Protein AF-A0A3P7MTT6-F1 (afdb_monomer_lite)

Structure (mmCIF, N/CA/C/O backbone):
data_AF-A0A3P7MTT6-F1
#
_entry.id   AF-A0A3P7MTT6-F1
#
loop_
_atom_site.group_PDB
_atom_site.id
_atom_site.type_symbol
_atom_site.label_atom_id
_atom_site.label_alt_id
_atom_site.label_comp_id
_atom_site.label_asym_id
_atom_site.label_entity_id
_atom_site.label_seq_id
_atom_site.pdbx_PDB_ins_code
_atom_site.Cartn_x
_atom_site.Cartn_y
_atom_site.Cartn_z
_atom_site.occupancy
_atom_site.B_iso_or_equiv
_atom_site.auth_seq_id
_atom_site.auth_comp_id
_atom_site.auth_asym_id
_atom_site.auth_atom_id
_atom_site.pdbx_PDB_model_num
ATOM 1 N N . MET A 1 1 ? 34.519 17.286 2.074 1.00 64.25 1 MET A N 1
ATOM 2 C CA . MET A 1 1 ? 33.491 16.262 2.363 1.00 64.25 1 MET A CA 1
ATOM 3 C C . MET A 1 1 ? 32.154 16.966 2.487 1.00 64.25 1 MET A C 1
ATOM 5 O O . MET A 1 1 ? 31.980 17.709 3.444 1.00 64.25 1 MET A O 1
ATOM 9 N N . GLN A 1 2 ? 31.245 16.812 1.521 1.00 75.31 2 GLN A N 1
ATOM 10 C CA . GLN A 1 2 ? 29.867 17.263 1.727 1.00 75.31 2 GLN A CA 1
ATOM 11 C C . GLN A 1 2 ? 29.198 16.402 2.813 1.00 75.31 2 GLN A C 1
ATOM 13 O O . GLN A 1 2 ? 29.270 15.174 2.769 1.00 75.31 2 GLN A O 1
ATOM 18 N N . ASP A 1 3 ? 28.558 17.053 3.788 1.00 74.81 3 ASP A N 1
ATOM 19 C CA . ASP A 1 3 ? 27.804 16.405 4.864 1.00 74.81 3 ASP A CA 1
ATOM 20 C C . ASP A 1 3 ? 26.315 16.332 4.472 1.00 74.81 3 ASP A C 1
ATOM 22 O O . ASP A 1 3 ? 25.636 17.351 4.338 1.00 74.81 3 ASP A O 1
ATOM 26 N N . TYR A 1 4 ? 25.809 15.115 4.254 1.00 82.00 4 TYR A N 1
ATOM 27 C CA . TYR A 1 4 ? 24.438 14.843 3.794 1.00 82.00 4 TYR A CA 1
ATOM 28 C C . TYR A 1 4 ? 23.516 14.326 4.913 1.00 82.00 4 TYR A C 1
ATOM 30 O O . TYR A 1 4 ? 22.431 13.798 4.644 1.00 82.00 4 TYR A O 1
ATOM 38 N N . LYS A 1 5 ? 23.918 14.458 6.187 1.00 81.19 5 LYS A N 1
ATOM 39 C CA . LYS A 1 5 ? 23.156 13.934 7.340 1.00 81.19 5 LYS A CA 1
ATOM 40 C C . LYS A 1 5 ? 21.761 14.549 7.494 1.00 81.19 5 LYS A C 1
ATOM 42 O O . LYS A 1 5 ? 20.877 13.908 8.050 1.00 81.19 5 LYS A O 1
ATOM 47 N N . LYS A 1 6 ? 21.545 15.772 6.997 1.00 83.19 6 LYS A N 1
ATOM 48 C CA . LYS A 1 6 ? 20.258 16.492 7.085 1.00 83.19 6 LYS A CA 1
ATOM 49 C C . LYS A 1 6 ? 19.417 16.426 5.804 1.00 83.19 6 LYS A C 1
ATOM 51 O O . LYS A 1 6 ? 18.371 17.063 5.731 1.00 83.19 6 LYS A O 1
ATOM 56 N N . THR A 1 7 ? 19.850 15.681 4.789 1.00 87.94 7 THR A N 1
ATOM 57 C CA . THR A 1 7 ? 19.125 15.604 3.516 1.00 87.94 7 THR A CA 1
ATOM 58 C C . THR A 1 7 ? 17.871 14.744 3.656 1.00 87.94 7 THR A C 1
ATOM 60 O O . THR A 1 7 ? 17.941 13.586 4.081 1.00 87.94 7 THR A O 1
ATOM 63 N N . GLN A 1 8 ? 16.726 15.299 3.252 1.00 86.25 8 GLN A N 1
ATOM 64 C CA . GLN A 1 8 ? 15.450 14.590 3.230 1.00 86.25 8 GLN A CA 1
ATOM 65 C C . GLN A 1 8 ? 15.528 13.359 2.321 1.00 86.25 8 GLN A C 1
ATOM 67 O O . GLN A 1 8 ? 16.046 13.415 1.209 1.00 86.25 8 GLN A O 1
ATOM 72 N N . LYS A 1 9 ? 15.000 12.233 2.807 1.00 87.12 9 LYS A N 1
ATOM 73 C CA . LYS A 1 9 ? 14.896 10.994 2.032 1.00 87.12 9 LYS A CA 1
ATOM 74 C C . LYS A 1 9 ? 13.512 10.920 1.401 1.00 87.12 9 LYS A C 1
ATOM 76 O O . LYS A 1 9 ? 12.512 11.035 2.113 1.00 87.12 9 LYS A O 1
ATOM 81 N N . ILE A 1 10 ? 13.470 10.723 0.090 1.00 88.81 10 ILE A N 1
ATOM 82 C CA . ILE A 1 10 ? 12.244 10.611 -0.705 1.00 88.81 10 ILE A CA 1
ATOM 83 C C . ILE A 1 10 ? 12.250 9.299 -1.492 1.00 88.81 10 ILE A C 1
ATOM 85 O O . ILE A 1 10 ? 13.304 8.694 -1.673 1.00 88.81 10 ILE A O 1
ATOM 89 N N . THR A 1 11 ? 11.070 8.868 -1.926 1.00 88.12 11 THR A N 1
ATOM 90 C CA . THR A 1 11 ? 10.883 7.768 -2.879 1.00 88.12 11 THR A CA 1
ATOM 91 C C . THR A 1 11 ? 10.210 8.348 -4.122 1.00 88.12 11 THR A C 1
ATOM 93 O O . THR A 1 11 ? 9.400 9.268 -3.992 1.00 88.12 11 THR A O 1
ATOM 96 N N . TRP A 1 12 ? 10.602 7.889 -5.306 1.00 87.81 12 TRP A N 1
ATOM 97 C CA . TRP A 1 12 ? 10.157 8.425 -6.592 1.00 87.81 12 TRP A CA 1
ATOM 98 C C . TRP A 1 12 ? 10.144 7.311 -7.643 1.00 87.81 12 TRP A C 1
ATOM 100 O O . TRP A 1 12 ? 10.836 6.307 -7.486 1.00 87.81 12 TRP A O 1
ATOM 110 N N . LEU A 1 13 ? 9.348 7.500 -8.695 1.00 86.88 13 LEU A N 1
ATOM 111 C CA . LEU A 1 13 ? 9.340 6.658 -9.891 1.00 86.88 13 LEU A CA 1
ATOM 112 C C . LEU A 1 13 ? 9.850 7.484 -11.068 1.00 86.88 13 LEU A C 1
ATOM 114 O O . LEU A 1 13 ? 9.597 8.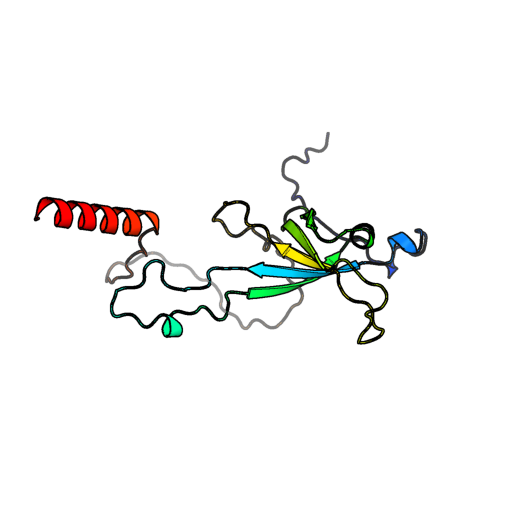688 -11.131 1.00 86.88 13 LEU A O 1
ATOM 118 N N . ALA A 1 14 ? 10.596 6.847 -11.966 1.00 85.44 14 ALA A N 1
ATOM 119 C CA . ALA A 1 14 ? 11.061 7.493 -13.184 1.00 85.44 14 ALA A CA 1
ATOM 120 C C . ALA A 1 14 ? 9.880 7.762 -14.125 1.00 85.44 14 ALA A C 1
ATOM 122 O O . ALA A 1 14 ? 8.975 6.934 -14.238 1.00 85.44 14 ALA A O 1
ATOM 123 N N . ASP A 1 15 ? 9.901 8.909 -14.803 1.00 84.38 15 ASP A N 1
ATOM 124 C CA . ASP A 1 15 ? 8.922 9.212 -15.843 1.00 84.38 15 ASP A CA 1
ATOM 125 C C . ASP A 1 15 ? 9.227 8.362 -17.090 1.00 84.38 15 ASP A C 1
ATOM 127 O O . ASP A 1 15 ? 10.330 8.481 -17.645 1.00 84.38 15 ASP A O 1
ATOM 131 N N . PRO A 1 16 ? 8.278 7.530 -17.559 1.00 80.19 16 PRO A N 1
ATOM 132 C CA . PRO A 1 16 ? 8.447 6.719 -18.763 1.00 80.19 16 PRO A CA 1
ATOM 133 C C . PRO A 1 16 ? 8.844 7.532 -20.001 1.00 80.19 16 PRO A C 1
ATOM 135 O O . PRO A 1 16 ? 9.581 7.037 -20.851 1.00 80.19 16 PRO A O 1
ATOM 138 N N . SER A 1 17 ? 8.401 8.789 -20.088 1.00 81.62 17 SER A N 1
ATOM 139 C CA . SER A 1 17 ? 8.620 9.682 -21.234 1.00 81.62 17 SER A CA 1
ATOM 140 C C . SER A 1 17 ? 10.082 10.103 -21.386 1.00 81.62 17 SER A C 1
ATOM 142 O O . SER A 1 17 ? 10.548 10.364 -22.491 1.00 81.62 17 SER A O 1
ATOM 144 N N . HIS A 1 18 ? 10.817 10.156 -20.274 1.00 77.19 18 HIS A N 1
ATOM 145 C CA . HIS A 1 18 ? 12.218 10.581 -20.221 1.00 77.19 18 HIS A CA 1
ATOM 146 C C . HIS A 1 18 ? 13.201 9.402 -20.200 1.00 77.19 18 HIS A C 1
ATOM 148 O O . HIS A 1 18 ? 14.404 9.597 -20.052 1.00 77.19 18 HIS A O 1
ATOM 154 N N . CYS A 1 19 ? 12.689 8.177 -20.326 1.00 70.25 19 CYS A N 1
ATOM 155 C CA . CYS A 1 19 ? 13.430 6.932 -20.154 1.00 70.25 19 CYS A CA 1
ATOM 156 C C . CYS A 1 19 ? 13.349 6.030 -21.397 1.00 70.25 19 CYS A C 1
ATOM 158 O O . CYS A 1 19 ? 13.434 4.811 -21.274 1.00 70.25 19 CYS A O 1
ATOM 160 N N . SER A 1 20 ? 13.200 6.611 -22.595 1.00 67.38 20 SER A N 1
ATOM 161 C CA . SER A 1 20 ? 13.081 5.875 -23.868 1.00 67.38 20 SER A CA 1
ATOM 162 C C . SER A 1 20 ? 14.261 4.952 -24.173 1.00 67.38 20 SER A C 1
ATOM 164 O O . SER A 1 20 ? 14.106 3.985 -24.913 1.00 67.38 20 SER A O 1
ATOM 166 N N . ASP A 1 21 ? 15.424 5.243 -23.593 1.00 75.06 21 ASP A N 1
ATOM 167 C CA . ASP A 1 21 ? 16.660 4.487 -23.806 1.00 75.06 21 ASP A CA 1
ATOM 168 C C . ASP A 1 21 ? 16.747 3.238 -22.905 1.00 75.06 21 ASP A C 1
ATOM 170 O O . ASP A 1 21 ? 17.633 2.398 -23.073 1.00 75.06 21 ASP A O 1
ATOM 174 N N . LEU A 1 22 ? 15.833 3.098 -21.935 1.00 69.81 22 LEU A N 1
ATOM 175 C CA . LEU A 1 22 ? 15.725 1.927 -21.069 1.00 69.81 22 LEU A CA 1
ATOM 176 C C . LEU A 1 22 ? 14.845 0.845 -21.705 1.00 69.81 22 LEU A C 1
ATOM 178 O O . LEU A 1 22 ? 13.977 1.096 -22.538 1.00 69.81 22 LEU A O 1
ATOM 182 N N . ARG A 1 23 ? 15.064 -0.403 -21.277 1.00 68.44 23 ARG A N 1
ATOM 183 C CA . ARG A 1 23 ? 14.282 -1.567 -21.717 1.00 68.44 23 ARG A CA 1
ATOM 184 C C . ARG A 1 23 ? 12.786 -1.296 -21.507 1.00 68.44 23 ARG A C 1
ATOM 186 O O . ARG A 1 23 ? 12.399 -0.865 -20.426 1.00 68.44 23 ARG A O 1
ATOM 193 N N . ALA A 1 24 ? 11.952 -1.621 -22.495 1.00 69.88 24 ALA A N 1
ATOM 194 C CA . ALA A 1 24 ? 10.505 -1.364 -22.459 1.00 69.88 24 ALA A CA 1
ATOM 195 C C . ALA A 1 24 ? 9.793 -1.946 -21.216 1.00 69.88 24 ALA A C 1
ATOM 197 O O . ALA A 1 24 ? 8.830 -1.380 -20.712 1.00 69.88 24 ALA A O 1
ATOM 198 N N . GLU A 1 25 ? 10.298 -3.055 -20.674 1.00 63.97 25 GLU A N 1
ATOM 199 C CA . GLU A 1 25 ? 9.791 -3.652 -19.431 1.00 63.97 25 GLU A CA 1
ATOM 200 C C . GLU A 1 25 ? 10.010 -2.756 -18.197 1.00 63.97 25 GLU A C 1
ATOM 202 O O . GLU A 1 25 ? 9.254 -2.853 -17.241 1.00 63.97 25 GLU A O 1
ATOM 207 N N . LEU A 1 26 ? 11.021 -1.879 -18.206 1.00 66.38 26 LEU A N 1
ATOM 208 C CA . LEU A 1 26 ? 11.334 -0.953 -17.110 1.00 66.38 26 LEU A CA 1
ATOM 209 C C . LEU A 1 26 ? 10.596 0.388 -17.232 1.00 66.38 26 LEU A C 1
ATOM 211 O O . LEU A 1 26 ? 10.475 1.109 -16.246 1.00 66.38 26 LEU A O 1
ATOM 215 N N . THR A 1 27 ? 10.093 0.726 -18.420 1.00 71.38 27 THR A N 1
ATOM 216 C CA . THR A 1 27 ? 9.312 1.951 -18.648 1.00 71.38 27 THR A CA 1
ATOM 217 C C . THR A 1 27 ? 7.819 1.745 -18.392 1.00 71.38 27 THR A C 1
ATOM 219 O O . THR A 1 27 ? 7.075 2.716 -18.251 1.00 71.38 27 THR A O 1
ATOM 222 N N . GLN A 1 28 ? 7.361 0.494 -18.273 1.00 81.62 28 GLN A N 1
ATOM 223 C CA . GLN A 1 28 ? 5.951 0.178 -18.080 1.00 81.62 28 GLN A CA 1
ATOM 224 C C . GLN A 1 28 ? 5.563 0.125 -16.596 1.00 81.62 28 GLN A C 1
ATOM 226 O O . GLN A 1 28 ? 5.554 -0.935 -15.964 1.00 81.62 28 GLN A O 1
ATOM 231 N N . LEU A 1 29 ? 5.198 1.288 -16.047 1.00 87.25 29 LEU A N 1
ATOM 232 C CA . LEU A 1 29 ? 4.703 1.400 -14.673 1.00 87.25 29 LEU A CA 1
ATOM 233 C C . LEU A 1 29 ? 3.516 0.458 -14.428 1.00 87.25 29 LEU A C 1
ATOM 235 O O . LEU A 1 29 ? 2.703 0.182 -15.316 1.00 87.25 29 LEU A O 1
ATOM 239 N N . THR A 1 30 ? 3.434 -0.068 -13.211 1.00 88.31 30 THR A N 1
ATOM 240 C CA . THR A 1 30 ? 2.374 -1.002 -12.823 1.00 88.31 30 THR A CA 1
ATOM 241 C C . THR A 1 30 ? 1.243 -0.225 -12.168 1.00 88.31 30 THR A C 1
ATOM 243 O O . THR A 1 30 ? 1.502 0.450 -11.169 1.00 88.31 30 THR A O 1
ATOM 246 N N . PRO A 1 31 ? 0.001 -0.304 -12.670 1.00 91.19 31 PRO A N 1
ATOM 247 C CA . PRO A 1 31 ? -1.132 0.262 -11.961 1.00 91.19 31 PRO A CA 1
ATOM 248 C C . PRO A 1 31 ? -1.391 -0.558 -10.693 1.00 91.19 31 PRO A C 1
ATOM 250 O 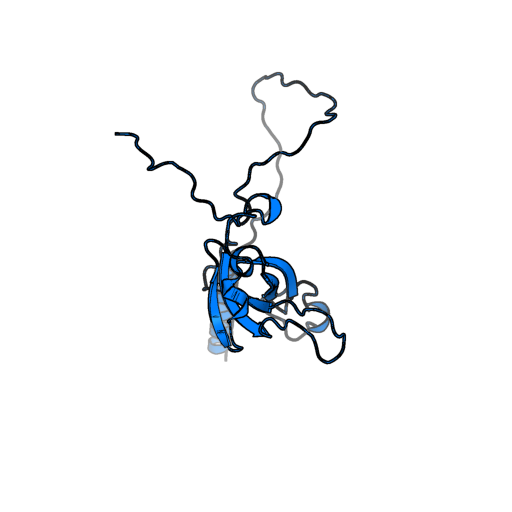O . PRO A 1 31 ? -1.468 -1.789 -10.727 1.00 91.19 31 PRO A O 1
ATOM 253 N N . LEU A 1 32 ? -1.493 0.133 -9.565 1.00 92.75 32 LEU A N 1
ATOM 254 C CA . LEU A 1 32 ? -1.740 -0.447 -8.254 1.00 92.75 32 LEU A CA 1
ATOM 255 C C . LEU A 1 32 ? -2.973 0.194 -7.632 1.00 92.75 32 LEU A C 1
ATOM 257 O O . LEU A 1 32 ? -3.201 1.396 -7.760 1.00 92.75 32 LEU A O 1
ATOM 261 N N . THR A 1 33 ? -3.680 -0.595 -6.845 1.00 94.31 33 THR A N 1
ATOM 262 C CA . THR A 1 33 ? -4.731 -0.130 -5.955 1.00 94.31 33 THR A CA 1
ATOM 263 C C . THR A 1 33 ? -4.333 -0.501 -4.536 1.00 94.31 33 THR A C 1
ATOM 265 O O . THR A 1 33 ? -4.266 -1.677 -4.191 1.00 94.31 33 THR A O 1
ATOM 268 N N . CYS A 1 34 ? -4.040 0.494 -3.705 1.00 93.88 34 CYS A N 1
ATOM 269 C CA . CYS A 1 34 ? -3.775 0.287 -2.288 1.00 93.88 34 CYS A CA 1
ATOM 270 C C . CYS A 1 34 ? -5.067 0.452 -1.493 1.00 93.88 34 CYS A C 1
ATOM 272 O O . CYS A 1 34 ? -5.659 1.529 -1.481 1.00 93.88 34 CYS A O 1
ATOM 274 N N . VAL A 1 35 ? -5.457 -0.592 -0.773 1.00 94.62 35 VAL A N 1
ATOM 275 C CA . VAL A 1 35 ? -6.617 -0.589 0.112 1.00 94.62 35 VAL A CA 1
ATOM 276 C C . VAL A 1 35 ? -6.147 -0.528 1.558 1.00 94.62 35 VAL A C 1
ATOM 278 O O . VAL A 1 35 ? -5.349 -1.348 2.013 1.00 94.62 35 VAL A O 1
ATOM 281 N N . THR A 1 36 ? -6.647 0.458 2.292 1.00 93.12 36 THR A N 1
ATOM 282 C CA . THR A 1 36 ? -6.405 0.624 3.723 1.00 93.12 36 THR A CA 1
ATOM 283 C C . THR A 1 36 ? -7.696 0.380 4.485 1.00 93.12 36 THR A C 1
ATOM 285 O O . THR A 1 36 ? -8.668 1.115 4.315 1.00 93.12 36 THR A O 1
ATOM 288 N N . TYR A 1 37 ? -7.678 -0.626 5.355 1.00 91.75 37 TYR A N 1
ATOM 289 C CA . TYR A 1 37 ? -8.778 -0.919 6.265 1.00 91.75 37 TYR A CA 1
ATOM 290 C C . TYR A 1 37 ? -8.554 -0.223 7.610 1.00 91.75 37 TYR A C 1
ATOM 292 O O . TYR A 1 37 ? -7.487 -0.330 8.217 1.00 91.75 37 TYR A O 1
ATOM 300 N N . GLY A 1 38 ? -9.560 0.525 8.049 1.00 88.19 38 GLY A N 1
ATOM 301 C CA . GLY A 1 38 ? -9.644 1.149 9.362 1.00 88.19 38 GLY A CA 1
ATOM 302 C C . GLY A 1 38 ? -10.588 0.393 10.295 1.00 88.19 38 GLY A C 1
ATOM 303 O O . GLY A 1 38 ? -10.961 -0.754 10.058 1.00 88.19 38 GLY A O 1
ATOM 304 N N . ASN A 1 39 ? -11.004 1.058 11.370 1.00 89.25 39 ASN A N 1
ATOM 305 C CA . ASN A 1 39 ? -11.953 0.483 12.319 1.00 89.25 39 ASN A CA 1
ATOM 306 C C . ASN A 1 39 ? -13.355 0.424 11.705 1.00 89.25 39 ASN A C 1
ATOM 308 O O . ASN A 1 39 ? -13.842 1.431 11.189 1.00 89.25 39 ASN A O 1
ATOM 312 N N . LEU A 1 40 ? -14.011 -0.734 11.818 1.00 88.25 40 LEU A N 1
ATOM 313 C CA . LEU A 1 40 ? -15.384 -0.947 11.344 1.00 88.25 40 LEU A CA 1
ATOM 314 C C . LEU A 1 40 ? -16.420 -0.217 12.207 1.00 88.25 40 LEU A C 1
ATOM 316 O O . LEU A 1 40 ? -17.494 0.117 11.716 1.00 88.25 40 LEU A O 1
ATOM 320 N N . ILE A 1 41 ? -16.107 0.020 13.483 1.00 88.31 41 ILE A N 1
ATOM 321 C CA . ILE A 1 41 ? -16.995 0.666 14.452 1.00 88.31 41 ILE A CA 1
ATOM 322 C C . ILE A 1 41 ? -16.307 1.930 14.965 1.00 88.31 41 ILE A C 1
ATOM 324 O O . ILE A 1 41 ? -15.149 1.891 15.384 1.00 88.31 41 ILE A O 1
ATOM 328 N N . SER A 1 42 ? -17.025 3.051 14.946 1.00 84.69 42 SER A N 1
ATOM 329 C CA . SER A 1 42 ? -16.504 4.356 15.381 1.00 84.69 42 SER A CA 1
ATOM 330 C C . SER A 1 42 ? -16.324 4.454 16.902 1.00 84.69 42 SER A C 1
ATOM 332 O O . SER A 1 42 ? -15.549 5.275 17.389 1.00 84.69 42 SER A O 1
ATOM 334 N N . LYS A 1 43 ? -17.040 3.618 17.662 1.00 82.75 43 LYS A N 1
ATOM 335 C CA . LYS A 1 43 ? -17.030 3.567 19.128 1.00 82.75 43 LYS A CA 1
ATOM 336 C C . LYS A 1 43 ? -16.213 2.369 19.620 1.00 82.75 43 LYS A C 1
ATOM 338 O O . LYS A 1 43 ? -16.466 1.240 19.216 1.00 82.75 43 LYS A O 1
ATOM 343 N N . THR A 1 44 ? -15.275 2.609 20.536 1.00 81.06 44 THR A N 1
ATOM 344 C CA . THR A 1 44 ? -14.388 1.567 21.089 1.00 81.06 44 THR A CA 1
ATOM 345 C C . THR A 1 44 ? -15.143 0.506 21.895 1.00 81.06 44 THR A C 1
ATOM 347 O O . THR A 1 44 ? -14.734 -0.649 21.926 1.00 81.06 44 THR A O 1
ATOM 350 N N . ILE A 1 45 ? -16.234 0.896 22.564 1.00 81.62 45 ILE A N 1
ATOM 351 C CA . ILE A 1 45 ? -17.064 0.016 23.394 1.00 81.62 45 ILE A CA 1
ATOM 352 C C . ILE A 1 45 ? -18.528 0.369 23.134 1.00 81.62 45 ILE A C 1
ATOM 354 O O . ILE A 1 45 ? -18.938 1.511 23.346 1.00 81.62 45 ILE A O 1
ATOM 358 N N . LEU A 1 46 ? -19.311 -0.605 22.676 1.00 82.00 46 LEU A N 1
ATOM 359 C CA . LEU A 1 46 ? -20.763 -0.481 22.554 1.00 82.00 46 LEU A CA 1
ATOM 360 C C . LEU A 1 46 ? -21.415 -0.834 23.898 1.00 82.00 46 LEU A C 1
ATOM 362 O O . LEU A 1 46 ? -21.038 -1.820 24.533 1.00 82.00 46 LEU A O 1
ATOM 366 N N . GLY A 1 47 ? -22.370 -0.024 24.348 1.00 82.38 47 GLY A N 1
ATOM 367 C CA . GLY A 1 47 ? -23.222 -0.350 25.487 1.00 82.38 47 GLY A CA 1
ATOM 368 C C . GLY A 1 47 ? -24.283 -1.386 25.108 1.00 82.38 47 GLY A C 1
ATOM 369 O O . GLY A 1 47 ? -24.574 -1.585 23.933 1.00 82.38 47 GLY A O 1
ATOM 370 N N . LYS A 1 48 ? -24.900 -2.038 26.104 1.00 79.81 48 LYS A N 1
ATOM 371 C CA . LYS A 1 48 ? -25.953 -3.053 25.878 1.00 79.81 48 LYS A CA 1
ATOM 372 C C . LYS A 1 48 ? -27.207 -2.512 25.172 1.00 79.81 48 LYS A C 1
ATOM 374 O O . LYS A 1 48 ? -27.939 -3.295 24.584 1.00 79.81 48 LYS A O 1
ATOM 379 N N . GLU A 1 49 ? -27.425 -1.202 25.233 1.00 80.38 49 GLU A N 1
ATOM 380 C CA . GLU A 1 49 ? -28.581 -0.507 24.652 1.00 80.38 49 GLU A CA 1
ATOM 381 C C . GLU A 1 49 ? -28.234 0.197 23.317 1.00 80.38 49 GLU A C 1
ATOM 383 O O . GLU A 1 49 ? -29.096 0.825 22.711 1.00 80.38 49 GLU A O 1
ATOM 388 N N . ASP A 1 50 ? -26.974 0.138 22.858 1.00 83.12 50 ASP A N 1
ATOM 389 C CA . ASP A 1 50 ? -26.529 0.800 21.622 1.00 83.12 50 ASP A CA 1
ATOM 390 C C . ASP A 1 50 ? -26.833 -0.068 20.382 1.00 83.12 50 ASP A C 1
ATOM 392 O O . ASP A 1 50 ? -26.418 -1.227 20.305 1.00 83.12 50 ASP A O 1
ATOM 396 N N . ASP A 1 51 ? -27.478 0.503 19.357 1.00 83.56 51 ASP A N 1
ATOM 397 C CA . ASP A 1 51 ? -27.649 -0.165 18.059 1.00 83.56 51 ASP A CA 1
ATOM 398 C C . ASP A 1 51 ? -26.357 -0.065 17.234 1.00 83.56 51 ASP A C 1
ATOM 400 O O . ASP A 1 51 ? -25.986 1.001 16.733 1.00 83.56 51 ASP A O 1
ATOM 404 N N . PHE A 1 52 ? -25.669 -1.196 17.064 1.00 80.88 52 PHE A N 1
ATOM 405 C CA . PHE A 1 52 ? -24.401 -1.293 16.338 1.00 80.88 52 PHE A CA 1
ATOM 406 C C . PHE A 1 52 ? -24.462 -0.697 14.926 1.00 80.88 52 PHE A C 1
ATOM 40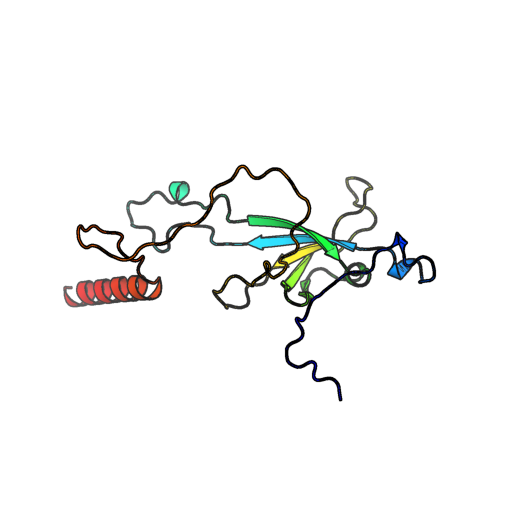8 O O . PHE A 1 52 ? -23.454 -0.181 14.446 1.00 80.88 52 PHE A O 1
ATOM 415 N N . LYS A 1 53 ? -25.632 -0.725 14.270 1.00 84.81 53 LYS A N 1
ATOM 416 C CA . LYS A 1 53 ? -25.817 -0.191 12.912 1.00 84.81 53 LYS A CA 1
ATOM 417 C C . LYS A 1 53 ? -25.534 1.306 12.831 1.00 84.81 53 LYS A C 1
ATOM 419 O O . LYS A 1 53 ? -25.047 1.772 11.807 1.00 84.81 53 LYS A O 1
ATOM 424 N N . GLN A 1 54 ? -25.807 2.045 13.906 1.00 82.94 54 GLN A N 1
ATOM 425 C CA . GLN A 1 54 ? -25.581 3.491 13.970 1.00 82.94 54 GLN A CA 1
ATOM 426 C C . GLN A 1 54 ? -24.103 3.850 14.157 1.00 82.94 54 GLN A C 1
ATOM 428 O O . GLN A 1 54 ? -23.698 4.972 13.868 1.00 82.94 54 GLN A O 1
ATOM 433 N N . PHE A 1 55 ? -23.292 2.899 14.625 1.00 84.12 55 PHE A N 1
ATOM 434 C CA . PHE A 1 55 ? -21.870 3.100 14.896 1.00 84.12 55 PHE A CA 1
ATOM 435 C C . PHE A 1 55 ? -20.958 2.484 13.834 1.00 84.12 55 PHE A C 1
ATOM 437 O O . PHE A 1 55 ? -19.737 2.505 14.008 1.00 84.12 55 PHE A O 1
ATOM 444 N N . VAL A 1 56 ? -21.523 1.951 12.746 1.00 88.94 56 VAL A N 1
ATOM 445 C CA . VAL A 1 56 ? -20.750 1.467 11.599 1.00 88.94 56 VAL A CA 1
ATOM 446 C C . VAL A 1 56 ? -20.026 2.643 10.954 1.00 88.94 56 VAL A C 1
ATOM 448 O O . VAL A 1 56 ? -20.629 3.668 10.647 1.00 88.94 56 VAL A O 1
ATOM 451 N N . ASN A 1 57 ? -18.723 2.488 10.746 1.00 87.25 57 ASN A N 1
ATOM 452 C CA . ASN A 1 57 ? -17.891 3.479 10.088 1.00 87.25 57 ASN A CA 1
ATOM 453 C C . ASN A 1 57 ? -17.947 3.293 8.556 1.00 87.25 57 ASN A C 1
ATOM 455 O O . ASN A 1 57 ? -17.383 2.312 8.050 1.00 87.25 57 ASN A O 1
ATOM 459 N N . PRO A 1 58 ? -18.572 4.218 7.803 1.00 86.19 58 PRO A N 1
ATOM 460 C CA . PRO A 1 58 ? -18.599 4.147 6.343 1.00 86.19 58 PRO A CA 1
ATOM 461 C C . PRO A 1 58 ? -17.211 4.360 5.718 1.00 86.19 58 PRO A C 1
ATOM 463 O O . PRO A 1 58 ? -16.940 3.818 4.653 1.00 86.19 58 PRO A O 1
ATOM 466 N N . ASP A 1 59 ? -16.299 5.057 6.406 1.00 85.69 59 ASP A N 1
ATOM 467 C CA . ASP A 1 59 ? -14.923 5.325 5.959 1.00 85.69 59 ASP A CA 1
ATOM 468 C C . ASP A 1 59 ? -13.925 4.247 6.423 1.00 85.69 59 ASP A C 1
ATOM 470 O O . ASP A 1 59 ? -12.714 4.485 6.520 1.00 85.69 59 ASP A O 1
ATOM 474 N N . SER A 1 60 ? -14.426 3.058 6.771 1.00 88.25 60 SER A N 1
ATOM 475 C CA . SER A 1 60 ? -13.606 1.924 7.214 1.00 88.25 60 SER A CA 1
ATOM 476 C C . SER A 1 60 ? -12.745 1.334 6.096 1.00 88.25 60 SER A C 1
ATOM 478 O O . SER A 1 60 ? -11.785 0.627 6.393 1.00 88.25 60 SER A O 1
ATOM 480 N N . VAL A 1 61 ? -13.029 1.655 4.833 1.00 91.94 61 VAL A N 1
ATOM 481 C CA . VAL A 1 61 ? -12.233 1.247 3.673 1.00 91.94 61 VAL A CA 1
ATOM 482 C C . VAL A 1 61 ? -11.812 2.489 2.903 1.00 91.94 61 VAL A C 1
ATOM 484 O O . VAL A 1 61 ? -12.646 3.307 2.525 1.00 91.94 61 VAL A O 1
ATOM 487 N N . LYS A 1 62 ? -10.509 2.631 2.661 1.00 91.19 62 LYS A N 1
ATOM 488 C CA . LYS A 1 62 ? -9.956 3.685 1.809 1.00 91.19 62 LYS A CA 1
ATOM 489 C C . LYS A 1 62 ? -9.175 3.057 0.676 1.00 91.19 62 LYS A C 1
ATOM 491 O O . LYS A 1 62 ? -8.202 2.348 0.922 1.00 91.19 62 LYS A O 1
ATOM 496 N N . GLU A 1 63 ? -9.611 3.331 -0.543 1.00 93.19 63 GLU A N 1
ATOM 497 C CA . GLU A 1 63 ? -8.952 2.892 -1.764 1.00 93.19 63 GLU A CA 1
ATOM 498 C C . GLU A 1 63 ? -8.176 4.059 -2.374 1.00 93.19 63 GLU A C 1
ATOM 500 O O . GLU A 1 63 ? -8.707 5.153 -2.556 1.00 93.19 63 GLU A O 1
ATOM 505 N N . GLU A 1 64 ? -6.903 3.833 -2.673 1.00 92.31 64 GLU A N 1
ATOM 506 C CA . GLU A 1 64 ? -6.024 4.821 -3.280 1.00 92.31 64 GLU A CA 1
ATOM 507 C C . GLU A 1 64 ? -5.317 4.196 -4.485 1.00 92.31 64 GLU A C 1
ATOM 509 O O . GLU A 1 64 ? -4.606 3.194 -4.362 1.00 92.31 64 GLU A O 1
ATOM 514 N N . SER A 1 65 ? -5.493 4.797 -5.660 1.00 92.12 65 SER A N 1
ATOM 515 C CA . SER A 1 65 ? -4.821 4.359 -6.883 1.00 92.12 65 SER A CA 1
ATOM 516 C C . SER A 1 65 ? -3.396 4.909 -6.946 1.00 92.12 65 SER A C 1
ATOM 518 O O . SER A 1 65 ? -3.159 6.098 -6.727 1.00 92.12 65 SER A O 1
ATOM 520 N N . TYR A 1 66 ? -2.442 4.048 -7.282 1.00 90.75 66 TYR A N 1
ATOM 521 C CA . TYR A 1 66 ? -1.025 4.370 -7.391 1.00 90.75 66 TYR A CA 1
ATOM 522 C C . TYR A 1 66 ? -0.428 3.825 -8.684 1.00 90.75 66 TYR A C 1
ATOM 524 O O . TYR A 1 66 ? -0.919 2.867 -9.275 1.00 90.75 66 TYR A O 1
ATOM 532 N N . LEU A 1 67 ? 0.690 4.418 -9.089 1.00 90.44 67 LEU A N 1
ATOM 533 C CA . LEU A 1 67 ? 1.618 3.796 -10.021 1.00 90.44 67 LEU A CA 1
ATOM 534 C C . LEU A 1 67 ? 2.784 3.230 -9.224 1.00 90.44 67 LEU A C 1
ATOM 536 O O . LEU A 1 67 ? 3.212 3.813 -8.225 1.00 90.44 67 LEU A O 1
ATOM 540 N N . GLY A 1 68 ? 3.259 2.076 -9.658 1.00 89.56 68 GLY A N 1
ATOM 541 C CA . GLY A 1 68 ? 4.327 1.339 -9.019 1.00 89.56 68 GLY A CA 1
ATOM 542 C C . GLY A 1 68 ? 5.419 0.931 -9.985 1.00 89.56 68 GLY A C 1
ATOM 543 O O . GLY A 1 68 ? 5.294 1.059 -11.204 1.00 89.56 68 GLY A O 1
ATOM 544 N N . ASP A 1 69 ? 6.482 0.390 -9.403 1.00 88.69 69 ASP A N 1
ATOM 545 C CA . ASP A 1 69 ? 7.584 -0.203 -10.144 1.00 88.69 69 ASP A CA 1
ATOM 546 C C . ASP A 1 69 ? 7.071 -1.345 -11.054 1.00 88.69 69 ASP A C 1
ATOM 548 O O . ASP A 1 69 ? 6.184 -2.111 -10.645 1.00 88.69 69 ASP A O 1
ATOM 552 N N . PRO A 1 70 ? 7.604 -1.490 -12.278 1.00 87.12 70 PRO A N 1
ATOM 553 C CA . PRO A 1 70 ? 7.340 -2.638 -13.141 1.00 87.12 70 PRO A CA 1
ATOM 554 C C . PRO A 1 70 ? 7.519 -4.009 -12.467 1.00 87.12 70 PRO A C 1
ATOM 556 O O . PRO A 1 70 ? 6.798 -4.951 -12.792 1.00 87.12 70 PRO A O 1
ATOM 559 N N . GLN A 1 71 ? 8.422 -4.135 -11.487 1.00 86.31 71 GLN A N 1
ATOM 560 C CA . GLN A 1 71 ? 8.652 -5.384 -10.748 1.00 86.31 71 GLN A CA 1
ATOM 561 C C . GLN A 1 71 ? 7.413 -5.878 -9.987 1.00 86.31 71 GLN A C 1
ATOM 563 O O . GLN A 1 71 ? 7.283 -7.074 -9.722 1.00 86.31 71 GLN A O 1
ATOM 568 N N . LEU A 1 72 ? 6.464 -4.989 -9.677 1.00 88.69 72 LEU A N 1
ATOM 569 C CA . LEU A 1 72 ? 5.228 -5.353 -8.984 1.00 88.69 72 LEU A CA 1
ATOM 570 C C . LEU A 1 72 ? 4.278 -6.199 -9.851 1.00 88.69 72 LEU A C 1
ATOM 572 O O . LEU A 1 72 ? 3.360 -6.814 -9.312 1.00 88.69 72 LEU A O 1
ATOM 576 N N . ARG A 1 73 ? 4.513 -6.293 -11.170 1.00 87.62 73 ARG A N 1
ATOM 577 C CA . ARG A 1 73 ? 3.778 -7.198 -12.075 1.00 87.62 73 ARG A CA 1
ATOM 578 C C . ARG A 1 73 ? 4.015 -8.672 -11.757 1.00 87.62 73 ARG A C 1
ATOM 580 O O . ARG A 1 73 ? 3.161 -9.501 -12.054 1.00 87.62 73 ARG A O 1
ATOM 587 N N . ASN A 1 74 ? 5.156 -8.991 -11.150 1.00 88.88 74 ASN A N 1
ATOM 588 C CA . ASN A 1 74 ? 5.568 -10.366 -10.875 1.00 88.88 74 ASN A CA 1
ATOM 589 C C . ASN A 1 74 ? 5.061 -10.882 -9.520 1.00 88.88 74 ASN A C 1
ATOM 591 O O . ASN A 1 74 ? 5.357 -12.021 -9.153 1.00 88.88 74 ASN A O 1
ATOM 595 N N . LEU A 1 75 ? 4.325 -10.053 -8.773 1.00 91.25 75 LEU A N 1
ATOM 596 C CA . LEU A 1 75 ? 3.770 -10.426 -7.479 1.00 91.25 75 LEU A CA 1
ATOM 597 C C . LEU A 1 75 ? 2.680 -11.476 -7.621 1.00 91.25 75 LEU A C 1
ATOM 599 O O . LEU A 1 75 ? 1.870 -11.445 -8.549 1.00 91.25 75 LEU A O 1
ATOM 603 N N . LYS A 1 76 ? 2.645 -12.392 -6.660 1.00 92.69 76 LYS A N 1
ATOM 604 C CA . LYS A 1 76 ? 1.610 -13.408 -6.527 1.00 92.69 76 LYS A CA 1
ATOM 605 C C . LYS A 1 76 ? 0.680 -13.042 -5.383 1.00 92.69 76 LYS A C 1
ATOM 607 O O . LYS A 1 76 ? 1.048 -12.341 -4.441 1.00 92.69 76 LYS A O 1
ATOM 612 N N . ARG A 1 77 ? -0.536 -13.578 -5.446 1.00 93.88 77 ARG A N 1
ATOM 613 C CA . ARG A 1 77 ? -1.482 -13.489 -4.336 1.00 93.88 77 ARG A CA 1
ATOM 614 C C . ARG A 1 77 ? -0.849 -14.047 -3.060 1.00 93.88 77 ARG A C 1
ATOM 616 O O . ARG A 1 77 ? -0.352 -15.171 -3.064 1.00 93.88 77 ARG A O 1
ATOM 623 N N . GLY A 1 78 ? -0.922 -13.276 -1.983 1.00 94.12 78 GLY A N 1
ATOM 624 C CA . GLY A 1 78 ? -0.356 -13.600 -0.678 1.00 94.12 78 GLY A CA 1
ATOM 625 C C . GLY A 1 78 ? 1.068 -13.090 -0.457 1.00 94.12 78 GLY A C 1
ATOM 626 O O . GLY A 1 78 ? 1.539 -13.147 0.678 1.00 94.12 78 GLY A O 1
ATOM 627 N N . ASP A 1 79 ? 1.743 -12.556 -1.480 1.00 95.38 79 ASP A N 1
ATOM 628 C CA . ASP A 1 79 ? 3.079 -11.987 -1.303 1.00 95.38 79 ASP A CA 1
ATOM 629 C C . ASP A 1 79 ? 3.014 -10.720 -0.444 1.00 95.38 79 ASP A C 1
ATOM 631 O O . ASP A 1 79 ? 2.192 -9.828 -0.672 1.00 95.38 79 ASP A O 1
ATOM 635 N N . ILE A 1 80 ? 3.913 -10.635 0.538 1.00 94.31 80 ILE A N 1
ATOM 636 C CA . ILE A 1 80 ? 4.058 -9.471 1.411 1.00 94.31 80 ILE A CA 1
ATOM 637 C C . ILE A 1 80 ? 5.234 -8.638 0.914 1.00 94.31 80 ILE A C 1
ATOM 639 O O . ILE A 1 80 ? 6.372 -9.103 0.864 1.00 94.31 80 ILE A O 1
ATOM 643 N N . ILE A 1 81 ? 4.957 -7.383 0.580 1.00 93.62 81 ILE A N 1
ATOM 644 C CA . ILE A 1 81 ? 5.933 -6.420 0.080 1.00 93.62 81 ILE A CA 1
ATOM 645 C C . ILE A 1 81 ? 6.020 -5.209 1.001 1.00 93.62 81 ILE A C 1
ATOM 647 O O . ILE A 1 81 ? 5.070 -4.857 1.702 1.00 93.62 81 ILE A O 1
ATOM 651 N N . GLN A 1 82 ? 7.153 -4.515 0.955 1.00 92.56 82 GLN A N 1
ATOM 652 C CA . GLN A 1 82 ? 7.327 -3.242 1.641 1.00 92.56 82 GLN A CA 1
ATOM 653 C C . GLN A 1 82 ? 7.486 -2.119 0.621 1.00 92.56 82 GLN A C 1
ATOM 655 O O . GLN A 1 82 ? 8.506 -2.016 -0.059 1.00 92.56 82 GLN A O 1
ATOM 660 N N . LEU A 1 83 ? 6.498 -1.230 0.552 1.00 90.62 83 LEU A N 1
ATOM 661 C CA . LEU A 1 83 ? 6.630 0.004 -0.209 1.00 90.62 83 LEU A CA 1
ATOM 662 C C . LEU A 1 83 ? 7.406 1.019 0.634 1.00 90.62 83 LEU A C 1
ATOM 664 O O . LEU A 1 83 ? 7.033 1.341 1.772 1.00 90.62 83 LEU A O 1
ATOM 668 N N . GLN A 1 84 ? 8.503 1.534 0.082 1.00 89.31 84 GLN A N 1
ATOM 669 C CA . GLN A 1 84 ? 9.426 2.401 0.807 1.00 89.31 84 GLN A CA 1
ATOM 670 C C . GLN A 1 84 ? 8.704 3.646 1.343 1.00 89.31 84 GLN A C 1
ATOM 672 O O . GLN A 1 84 ? 8.035 4.362 0.604 1.00 89.31 84 GLN A O 1
ATOM 677 N N . ARG A 1 85 ? 8.827 3.907 2.654 1.00 86.25 85 ARG A N 1
ATOM 678 C CA . ARG A 1 85 ? 8.140 5.005 3.377 1.00 86.25 85 ARG A CA 1
ATOM 679 C C . ARG A 1 85 ? 6.601 4.947 3.355 1.00 86.25 85 ARG A C 1
ATOM 681 O O . ARG A 1 85 ? 5.970 5.813 3.954 1.00 86.25 85 ARG A O 1
ATOM 688 N N . LYS A 1 86 ? 6.005 3.927 2.732 1.00 85.81 86 LYS A N 1
ATOM 689 C CA . LYS A 1 86 ? 4.557 3.698 2.646 1.00 85.81 86 LYS A CA 1
ATOM 690 C C . LYS A 1 86 ? 4.070 2.584 3.560 1.00 85.81 86 LYS A C 1
ATOM 692 O O . LYS A 1 86 ? 2.928 2.679 3.993 1.00 85.81 86 LYS A O 1
ATOM 697 N N . GLY A 1 87 ? 4.904 1.593 3.880 1.00 90.50 87 GLY A N 1
ATOM 698 C CA . GLY A 1 87 ? 4.589 0.502 4.813 1.00 90.50 87 GLY A CA 1
ATOM 699 C C . GLY A 1 87 ? 4.587 -0.881 4.165 1.00 90.50 87 GLY A C 1
ATOM 700 O O . GLY A 1 87 ? 5.049 -1.038 3.036 1.00 90.50 87 GLY A O 1
ATOM 701 N N . PHE A 1 88 ? 4.071 -1.864 4.901 1.00 93.56 88 PHE A N 1
ATOM 702 C CA . PHE A 1 88 ? 3.899 -3.237 4.434 1.00 93.56 88 PHE A CA 1
ATOM 703 C C . PHE A 1 88 ? 2.527 -3.431 3.799 1.00 93.56 88 PHE A C 1
ATOM 705 O O . PHE A 1 88 ? 1.528 -2.907 4.291 1.00 93.56 88 PHE A O 1
ATOM 712 N N . TYR A 1 89 ? 2.498 -4.187 2.711 1.00 94.50 89 TYR A N 1
ATOM 713 C CA . TYR A 1 89 ? 1.291 -4.519 1.975 1.00 94.50 89 TYR A CA 1
ATOM 714 C C . TYR A 1 89 ? 1.306 -6.000 1.621 1.00 94.50 89 TYR A C 1
ATOM 716 O O . TYR A 1 89 ? 2.368 -6.554 1.348 1.00 94.50 89 TYR A O 1
ATOM 724 N N . ILE A 1 90 ? 0.133 -6.621 1.602 1.00 95.12 90 ILE A N 1
ATOM 725 C CA . ILE A 1 90 ? -0.071 -7.966 1.068 1.00 95.12 90 ILE A CA 1
ATOM 726 C C . ILE A 1 90 ? -0.808 -7.872 -0.266 1.00 95.12 90 ILE A C 1
ATOM 728 O O . ILE A 1 90 ? -1.753 -7.095 -0.401 1.00 95.12 90 ILE A O 1
ATOM 732 N N . CYS A 1 91 ? -0.368 -8.637 -1.259 1.00 95.00 91 CYS A N 1
ATOM 733 C CA . CYS A 1 91 ? -1.048 -8.730 -2.545 1.00 95.00 91 CYS A CA 1
ATOM 734 C C . CYS A 1 91 ? -2.303 -9.599 -2.409 1.00 95.00 91 CYS A C 1
ATOM 736 O O . CYS A 1 91 ? -2.201 -10.797 -2.143 1.00 95.00 91 CYS A O 1
ATOM 738 N N . ASP A 1 92 ? -3.483 -9.007 -2.586 1.00 94.00 92 ASP A N 1
ATOM 739 C CA . ASP A 1 92 ? -4.734 -9.769 -2.640 1.00 94.00 92 ASP A CA 1
ATOM 740 C C . ASP A 1 92 ? -5.018 -10.247 -4.065 1.00 94.00 92 ASP A C 1
ATOM 742 O O . ASP A 1 92 ? -5.225 -11.440 -4.292 1.00 94.00 92 ASP A O 1
ATOM 746 N N . GLU A 1 93 ? -4.915 -9.344 -5.041 1.00 91.81 93 GLU A N 1
ATOM 747 C CA . GLU A 1 93 ? -5.040 -9.677 -6.458 1.00 91.81 93 GLU A CA 1
ATOM 748 C C . GLU A 1 93 ? -3.788 -9.239 -7.226 1.00 91.81 93 GLU A C 1
ATOM 750 O O . GLU A 1 93 ? -3.440 -8.055 -7.214 1.00 91.81 93 GLU A O 1
ATOM 755 N N . PRO A 1 94 ? -3.085 -10.168 -7.900 1.00 91.69 94 PRO A N 1
ATOM 756 C CA . PRO A 1 94 ? -1.908 -9.826 -8.683 1.00 91.69 94 PRO A CA 1
ATOM 757 C C . PRO A 1 94 ? -2.301 -9.060 -9.946 1.00 91.69 94 PRO A C 1
ATOM 759 O O . PRO A 1 94 ? -3.409 -9.216 -10.465 1.00 91.69 94 PRO A O 1
ATOM 762 N N . TYR A 1 95 ? -1.358 -8.284 -10.483 1.00 89.19 95 TYR A N 1
ATOM 763 C CA . TYR A 1 95 ? -1.542 -7.603 -11.763 1.00 89.19 95 TYR A CA 1
ATOM 764 C C . TYR A 1 95 ? -1.921 -8.603 -12.862 1.00 89.19 95 TYR A C 1
ATOM 766 O O . TYR A 1 95 ? -1.290 -9.652 -13.019 1.00 89.19 95 TYR A O 1
ATOM 774 N N . ARG A 1 96 ? -2.925 -8.252 -13.671 1.00 85.62 96 ARG A N 1
ATOM 775 C CA . ARG A 1 96 ? -3.284 -9.017 -14.870 1.00 85.62 96 ARG A CA 1
ATOM 776 C C . ARG A 1 96 ? -3.278 -8.099 -16.076 1.00 85.62 96 ARG A C 1
ATOM 778 O O . ARG A 1 96 ? -4.030 -7.135 -16.126 1.00 85.62 96 ARG A O 1
ATOM 785 N N . ALA A 1 97 ? -2.488 -8.454 -17.086 1.00 81.69 97 ALA A N 1
ATOM 786 C CA . ALA A 1 97 ? -2.441 -7.711 -18.345 1.00 81.69 97 ALA A CA 1
ATOM 787 C C . ALA A 1 97 ? -3.797 -7.695 -19.078 1.00 81.69 97 ALA A C 1
ATOM 789 O O . ALA A 1 97 ? -4.097 -6.750 -19.799 1.00 81.69 97 ALA A O 1
ATOM 790 N N . SER A 1 98 ? -4.629 -8.723 -18.878 1.00 82.56 98 SER A N 1
ATOM 791 C CA . SER A 1 98 ? -5.995 -8.767 -19.396 1.00 82.56 98 SER A CA 1
ATOM 792 C C . SER A 1 98 ? -6.926 -9.448 -18.396 1.00 82.56 98 SER A C 1
ATOM 794 O O . SER A 1 98 ? -6.702 -10.593 -17.989 1.00 82.56 98 SER A O 1
ATOM 796 N N . HIS A 1 99 ? -7.961 -8.729 -17.970 1.00 78.12 99 HIS A N 1
ATOM 797 C CA . HIS A 1 99 ? -8.990 -9.248 -17.085 1.00 78.12 99 HIS A CA 1
ATOM 798 C C . HIS A 1 99 ? -9.990 -10.114 -17.866 1.00 78.12 99 HIS A C 1
ATOM 800 O O . HIS A 1 99 ? -10.537 -9.636 -18.864 1.00 78.12 99 HIS A O 1
ATOM 806 N N . PRO A 1 100 ? -10.337 -11.326 -17.394 1.00 77.62 100 PRO A N 1
ATOM 807 C CA . PRO A 1 100 ? -11.250 -12.222 -18.108 1.00 77.62 100 PRO A CA 1
ATOM 808 C C . PRO A 1 100 ? -12.627 -11.617 -18.416 1.00 77.62 100 PRO A C 1
ATOM 810 O O . PRO A 1 100 ? -13.234 -11.964 -19.422 1.00 77.62 100 PRO A O 1
ATOM 813 N N . ALA A 1 101 ? -13.122 -10.713 -17.562 1.00 77.12 101 ALA A N 1
ATOM 814 C CA . ALA A 1 101 ? -14.461 -10.138 -17.711 1.00 77.12 101 ALA A CA 1
ATOM 815 C C . ALA A 1 101 ? -14.515 -8.850 -18.551 1.00 77.12 101 ALA A C 1
ATOM 817 O O . ALA A 1 101 ? -15.570 -8.513 -19.076 1.00 77.12 101 ALA A O 1
ATOM 818 N N . THR A 1 102 ? -13.415 -8.099 -18.656 1.00 78.00 102 THR A N 1
ATOM 819 C CA . THR A 1 102 ? -13.421 -6.757 -19.275 1.00 78.00 102 THR A CA 1
ATOM 820 C C . THR A 1 102 ? -12.395 -6.601 -20.394 1.00 78.00 102 THR A C 1
ATOM 822 O O . THR A 1 102 ? -12.441 -5.610 -21.120 1.00 78.00 102 THR A O 1
ATOM 825 N N . GLY A 1 103 ? -11.458 -7.544 -20.538 1.00 78.44 103 GLY A N 1
ATOM 826 C CA . GLY A 1 103 ? -10.382 -7.516 -21.529 1.00 78.44 103 GLY A CA 1
ATOM 827 C C . GLY A 1 103 ? -9.326 -6.428 -21.304 1.00 78.44 103 GLY A C 1
ATOM 828 O O . GLY A 1 103 ? -8.367 -6.355 -22.069 1.00 78.44 103 GLY A O 1
ATOM 829 N N . ARG A 1 104 ? -9.477 -5.592 -20.269 1.00 80.25 104 ARG A N 1
ATOM 830 C CA . ARG A 1 104 ? -8.565 -4.488 -19.925 1.00 80.25 104 ARG A CA 1
ATOM 831 C C . ARG A 1 104 ? -7.535 -4.925 -18.889 1.00 80.25 104 ARG A C 1
ATOM 833 O O . ARG A 1 104 ? -7.734 -5.941 -18.226 1.00 80.25 104 ARG A O 1
ATOM 840 N N . GLU A 1 105 ? -6.457 -4.158 -18.740 1.00 83.19 105 GLU A N 1
ATOM 841 C CA . GLU A 1 105 ? -5.496 -4.409 -17.666 1.00 83.19 105 GLU A CA 1
ATOM 842 C C . GLU A 1 105 ? -6.146 -4.212 -16.289 1.00 83.19 105 GLU A C 1
ATOM 844 O O . GLU A 1 105 ? -6.879 -3.246 -16.064 1.00 83.19 105 GLU A O 1
ATOM 849 N N . SER A 1 106 ? -5.895 -5.151 -15.378 1.00 86.38 106 SER A N 1
ATOM 850 C CA . SER A 1 106 ? -6.320 -5.067 -13.983 1.00 86.38 106 SER A CA 1
ATOM 851 C C . SER A 1 106 ? -5.156 -4.606 -13.117 1.00 86.38 106 SER A C 1
ATOM 853 O O . SER A 1 106 ? -4.087 -5.229 -13.177 1.00 86.38 106 SER A O 1
ATOM 855 N N . PRO A 1 107 ? -5.351 -3.565 -12.289 1.00 90.19 107 PRO A N 1
ATOM 856 C CA . PRO A 1 107 ? -4.339 -3.136 -11.339 1.00 90.19 107 PRO A CA 1
ATOM 857 C C . PRO A 1 107 ? -4.041 -4.236 -10.318 1.00 90.19 107 PRO A C 1
ATOM 859 O O . PRO A 1 107 ? -4.887 -5.075 -10.019 1.00 90.19 107 PRO A O 1
ATOM 862 N N . CYS A 1 108 ? -2.832 -4.214 -9.763 1.00 92.06 108 CYS A N 1
ATOM 863 C CA . CYS A 1 108 ? -2.496 -5.056 -8.618 1.00 92.06 108 CYS A CA 1
ATOM 864 C C . CYS A 1 108 ? -3.163 -4.491 -7.359 1.00 92.06 108 CYS A C 1
ATOM 866 O O . CYS A 1 108 ? -2.951 -3.323 -7.022 1.00 92.06 108 CYS A O 1
ATOM 868 N N . VAL A 1 109 ? -3.947 -5.309 -6.659 1.00 94.19 109 VAL A N 1
ATOM 869 C CA . VAL A 1 109 ? -4.640 -4.916 -5.429 1.00 94.19 109 VAL A CA 1
ATOM 870 C C . VAL A 1 109 ? -3.774 -5.275 -4.229 1.00 94.19 109 VAL A C 1
ATOM 872 O O . VAL A 1 109 ? -3.440 -6.438 -3.986 1.00 94.19 109 VAL A O 1
ATOM 875 N N . LEU A 1 110 ? -3.411 -4.251 -3.467 1.00 94.88 110 LEU A N 1
ATOM 876 C CA . LEU A 1 110 ? -2.531 -4.330 -2.313 1.00 94.88 110 LEU A CA 1
ATOM 877 C C . LEU A 1 110 ? -3.286 -3.914 -1.056 1.00 94.88 110 LEU A C 1
ATOM 879 O O . LEU A 1 110 ? -3.741 -2.779 -0.948 1.00 94.88 110 LEU A O 1
ATOM 883 N N . ILE A 1 111 ? -3.351 -4.794 -0.066 1.00 95.19 111 ILE A N 1
ATOM 884 C CA . ILE A 1 111 ? -3.961 -4.500 1.228 1.00 95.19 111 ILE A CA 1
ATOM 885 C C . ILE A 1 111 ? -2.875 -4.044 2.192 1.00 95.19 111 ILE A C 1
ATOM 887 O O . ILE A 1 111 ? -1.872 -4.728 2.388 1.00 95.19 111 ILE A O 1
ATOM 891 N N . TYR A 1 112 ? -3.075 -2.886 2.809 1.00 94.31 112 TYR A N 1
ATOM 892 C CA . TYR A 1 112 ? -2.165 -2.373 3.818 1.00 94.31 112 TYR A CA 1
ATOM 893 C C . TYR A 1 112 ? -2.186 -3.24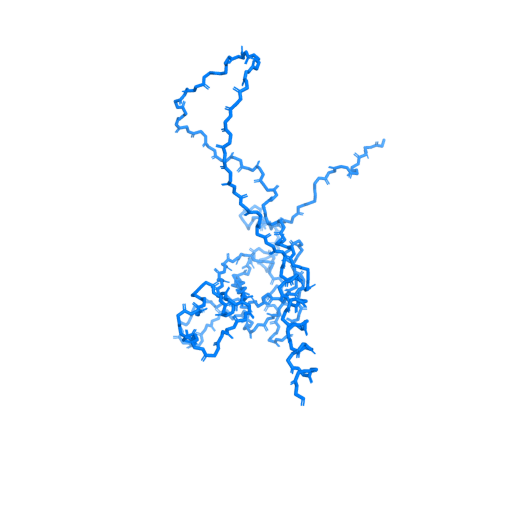1 5.086 1.00 94.31 112 TYR A C 1
ATOM 895 O O . TYR A 1 112 ? -3.243 -3.465 5.676 1.00 94.31 112 TYR A O 1
ATOM 903 N N . ILE A 1 113 ? -1.004 -3.676 5.535 1.00 93.19 113 ILE A N 1
ATOM 904 C CA . ILE A 1 113 ? -0.829 -4.419 6.786 1.00 93.19 113 ILE A CA 1
ATOM 905 C C . ILE A 1 113 ? -0.434 -3.432 7.896 1.00 93.19 113 ILE A C 1
ATOM 907 O O . ILE A 1 113 ? 0.660 -2.854 7.843 1.00 93.19 113 ILE A O 1
ATOM 911 N N . PRO A 1 114 ? -1.287 -3.212 8.913 1.00 86.12 114 PRO A N 1
ATOM 912 C CA . PRO A 1 114 ? -0.978 -2.308 10.009 1.00 86.12 114 PRO A CA 1
ATOM 913 C C . PRO A 1 114 ? 0.153 -2.858 10.884 1.00 86.12 114 PRO A C 1
ATOM 915 O O . PRO A 1 114 ? 0.009 -3.869 11.558 1.00 86.12 114 PRO A O 1
ATOM 918 N N . ASP A 1 115 ? 1.266 -2.130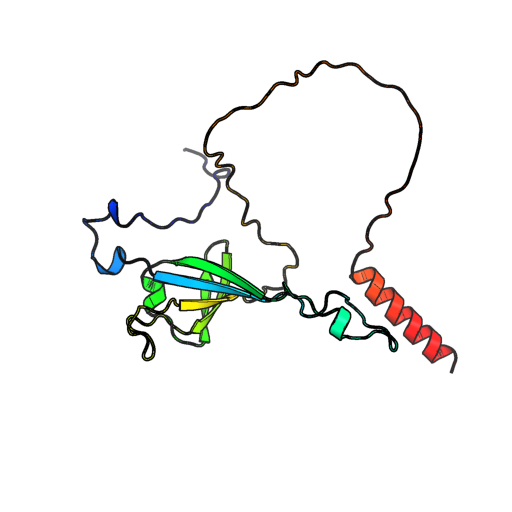 10.925 1.00 76.00 115 ASP A N 1
ATOM 919 C CA . ASP A 1 115 ? 2.485 -2.445 11.693 1.00 76.00 115 ASP A CA 1
ATOM 920 C C . ASP A 1 115 ? 2.355 -2.143 13.207 1.00 76.00 115 ASP A C 1
ATOM 922 O O . ASP A 1 115 ? 3.325 -1.835 13.890 1.00 76.00 115 ASP A O 1
ATOM 926 N N . GLY A 1 116 ? 1.129 -2.089 13.742 1.00 65.19 116 GLY A N 1
ATOM 927 C CA . GLY A 1 116 ? 0.849 -1.766 15.153 1.00 65.19 116 GLY A CA 1
ATOM 928 C C . GLY A 1 116 ? 1.210 -0.339 15.611 1.00 65.19 116 GLY A C 1
ATOM 929 O O . GLY A 1 116 ? 0.745 0.110 16.656 1.00 65.19 116 GLY A O 1
ATOM 930 N N . ALA A 1 117 ? 1.984 0.419 14.831 1.00 63.03 117 ALA A N 1
ATOM 931 C CA . ALA A 1 117 ? 2.285 1.817 15.097 1.00 63.03 117 ALA A CA 1
ATOM 932 C C . ALA A 1 117 ? 1.029 2.678 14.871 1.00 63.03 117 ALA A C 1
ATOM 934 O O . ALA A 1 117 ? 0.654 2.980 13.740 1.00 63.03 117 ALA A O 1
ATOM 935 N N . THR A 1 118 ? 0.392 3.117 15.959 1.00 55.12 118 THR A N 1
ATOM 936 C CA . THR A 1 118 ? -0.843 3.935 15.981 1.00 55.12 118 THR A CA 1
ATOM 937 C C . THR A 1 118 ? -0.684 5.346 15.408 1.00 55.12 118 THR A C 1
ATOM 939 O O . THR A 1 118 ? -1.648 6.106 15.316 1.00 55.12 118 THR A O 1
ATOM 942 N N . ARG A 1 119 ? 0.529 5.726 15.003 1.00 55.97 119 ARG A N 1
ATOM 943 C CA . ARG A 1 119 ? 0.813 7.025 14.405 1.00 55.97 119 ARG A CA 1
ATOM 944 C C . ARG A 1 119 ? 0.616 6.941 12.897 1.00 55.97 119 ARG A C 1
ATOM 946 O O . ARG A 1 119 ? 1.301 6.177 12.219 1.00 55.97 119 ARG A O 1
ATOM 953 N N . THR A 1 120 ? -0.285 7.773 12.376 1.00 53.06 120 THR A N 1
ATOM 954 C CA . THR A 1 120 ? -0.453 7.983 10.935 1.00 53.06 120 THR A CA 1
ATOM 955 C C . THR A 1 120 ? 0.920 8.235 10.313 1.00 53.06 120 THR A C 1
ATOM 957 O O . THR A 1 120 ? 1.673 9.119 10.740 1.00 53.06 120 THR A O 1
ATOM 960 N N . ARG A 1 121 ? 1.315 7.391 9.352 1.00 56.38 121 ARG A N 1
ATOM 961 C CA . ARG A 1 121 ? 2.605 7.578 8.689 1.00 56.38 121 ARG A CA 1
ATOM 962 C C . ARG A 1 121 ? 2.557 8.904 7.928 1.00 56.38 121 ARG A C 1
ATOM 964 O O . ARG A 1 121 ? 1.564 9.175 7.254 1.00 56.38 121 ARG A O 1
ATOM 971 N N . PRO A 1 122 ? 3.591 9.753 8.041 1.00 50.41 122 PRO A N 1
ATOM 972 C CA . PRO A 1 122 ? 3.603 11.047 7.385 1.00 50.41 122 PRO A CA 1
ATOM 973 C C . PRO A 1 122 ? 3.784 10.850 5.875 1.00 50.41 122 PRO A C 1
ATOM 975 O O . PRO A 1 122 ? 4.899 10.890 5.360 1.00 50.41 122 PRO A O 1
ATOM 978 N N . THR A 1 123 ? 2.677 10.645 5.162 1.00 51.66 123 THR A N 1
ATOM 979 C CA . THR A 1 123 ? 2.601 10.783 3.699 1.00 51.66 123 THR A CA 1
ATOM 980 C C . THR A 1 123 ? 2.742 12.262 3.292 1.00 51.66 123 THR A C 1
ATOM 982 O O . THR A 1 123 ? 3.166 12.570 2.184 1.00 51.66 123 THR A O 1
ATOM 985 N N . ALA A 1 124 ? 2.499 13.202 4.214 1.00 45.94 124 ALA A N 1
ATOM 986 C CA . ALA A 1 124 ? 2.620 14.644 3.999 1.00 45.94 124 ALA A CA 1
ATOM 987 C C . ALA A 1 124 ? 4.028 15.172 4.349 1.00 45.94 124 ALA A C 1
ATOM 989 O O . ALA A 1 124 ? 4.245 15.802 5.382 1.00 45.94 124 ALA A O 1
ATOM 990 N N . GLY A 1 125 ? 5.011 14.884 3.496 1.00 38.44 125 GLY A N 1
ATOM 991 C CA . GLY A 1 125 ? 6.364 15.456 3.573 1.00 38.44 125 GLY A CA 1
ATOM 992 C C . GLY A 1 125 ? 6.712 16.402 2.421 1.00 38.44 125 GLY A C 1
ATOM 993 O O . GLY A 1 125 ? 7.853 16.854 2.333 1.00 38.44 125 GLY A O 1
ATOM 994 N N . SER A 1 126 ? 5.770 16.678 1.520 1.00 40.59 126 SER A N 1
ATOM 995 C CA . SER A 1 126 ? 5.974 17.532 0.353 1.00 40.59 126 SER A CA 1
ATOM 996 C C . SER A 1 126 ? 5.356 18.906 0.591 1.00 40.59 126 SER A C 1
ATOM 998 O O . SER A 1 126 ? 4.176 19.129 0.333 1.00 40.59 126 SER A O 1
ATOM 1000 N N . LYS A 1 127 ? 6.174 19.870 1.024 1.00 32.12 127 LYS A N 1
ATOM 1001 C CA . LYS A 1 127 ? 5.908 21.292 0.761 1.00 32.12 127 LYS A CA 1
ATOM 1002 C C . LYS A 1 127 ? 6.203 21.580 -0.718 1.00 32.12 127 LYS A C 1
ATOM 1004 O O . LYS A 1 127 ? 7.123 22.324 -1.025 1.00 32.12 127 LYS A O 1
ATOM 1009 N N . PHE A 1 128 ? 5.473 20.949 -1.632 1.00 34.09 128 PHE A N 1
ATOM 1010 C CA . PHE A 1 128 ? 5.422 21.389 -3.023 1.00 34.09 128 PHE A CA 1
ATOM 1011 C C . PHE A 1 128 ? 4.144 22.206 -3.169 1.00 34.09 128 PHE A C 1
ATOM 1013 O O . PHE A 1 128 ? 3.047 21.665 -3.260 1.00 34.09 128 PHE A O 1
ATOM 1020 N N . LYS A 1 129 ? 4.301 23.528 -3.080 1.00 33.19 129 LYS A N 1
ATOM 1021 C CA . LYS A 1 129 ? 3.261 24.497 -3.413 1.00 33.19 129 LYS A CA 1
ATOM 1022 C C . LYS A 1 129 ? 3.292 24.649 -4.934 1.00 33.19 129 LYS A C 1
ATOM 1024 O O . LYS A 1 129 ? 4.246 25.208 -5.464 1.00 33.19 129 LYS A O 1
ATOM 1029 N N . ALA A 1 130 ? 2.302 24.088 -5.618 1.00 33.69 130 ALA A N 1
ATOM 1030 C CA . ALA A 1 130 ? 2.057 24.364 -7.025 1.00 33.69 130 ALA A CA 1
ATOM 1031 C C . ALA A 1 130 ? 1.159 25.609 -7.128 1.00 33.69 130 ALA A C 1
ATOM 1033 O O . ALA A 1 130 ? 0.065 25.594 -6.576 1.00 33.69 130 ALA A O 1
ATOM 1034 N N . GLY A 1 131 ? 1.662 26.651 -7.803 1.00 32.06 131 GLY A N 1
ATOM 1035 C CA . GLY A 1 131 ? 0.893 27.711 -8.478 1.00 32.06 131 GLY A CA 1
ATOM 1036 C C . GLY A 1 131 ? 0.162 28.769 -7.634 1.00 32.06 131 GLY A C 1
ATOM 1037 O O . GLY A 1 131 ? -0.855 28.477 -7.016 1.00 32.06 131 GLY A O 1
ATOM 1038 N N . ASP A 1 132 ? 0.670 30.006 -7.691 1.00 32.00 132 ASP A N 1
ATOM 1039 C CA . ASP A 1 132 ? -0.040 31.311 -7.624 1.00 32.00 132 ASP A CA 1
ATOM 1040 C C . ASP A 1 132 ? -1.345 31.329 -8.461 1.00 32.00 132 ASP A C 1
ATOM 1042 O O . ASP A 1 132 ? -1.399 30.634 -9.472 1.00 32.00 132 ASP A O 1
ATOM 1046 N N . GLU A 1 133 ? -2.411 32.113 -8.227 1.00 32.78 133 GLU A N 1
ATOM 1047 C CA . GLU A 1 133 ? -2.795 33.211 -7.301 1.00 32.78 133 GLU A CA 1
ATOM 1048 C C . GLU A 1 133 ? -4.333 33.482 -7.502 1.00 32.78 133 GLU A C 1
ATOM 1050 O O . GLU A 1 133 ? -4.913 32.817 -8.366 1.00 32.78 133 GLU A O 1
ATOM 1055 N N . PRO A 1 134 ? -5.049 34.411 -6.805 1.00 34.59 134 PRO A N 1
ATOM 1056 C CA . PRO A 1 134 ? -4.567 35.513 -5.976 1.00 34.59 134 PRO A CA 1
ATOM 1057 C C . PRO A 1 134 ? -5.005 35.477 -4.510 1.00 34.59 134 PRO A C 1
ATOM 1059 O O . PRO A 1 134 ? -6.105 35.069 -4.132 1.00 34.59 134 PRO A O 1
ATOM 1062 N N . GLN A 1 135 ? -4.096 35.981 -3.684 1.00 27.36 135 GLN A N 1
ATOM 1063 C CA . GLN A 1 135 ? -4.273 36.240 -2.270 1.00 27.36 135 GLN A CA 1
ATOM 1064 C C . GLN A 1 135 ? -4.613 37.727 -2.097 1.00 27.36 135 GLN A C 1
ATOM 1066 O O . GLN A 1 135 ? -3.773 38.588 -2.332 1.00 27.36 135 GLN A O 1
ATOM 1071 N N . ALA A 1 136 ? -5.834 38.039 -1.657 1.00 29.05 136 ALA A N 1
ATOM 1072 C CA . ALA A 1 136 ? -6.135 39.359 -1.113 1.00 29.05 136 ALA A CA 1
ATOM 1073 C C . ALA A 1 136 ? -5.634 39.421 0.341 1.00 29.05 136 ALA A C 1
ATOM 1075 O O . ALA A 1 136 ? -6.213 38.816 1.240 1.00 29.05 136 ALA A O 1
ATOM 1076 N N . GLU A 1 137 ? -4.486 40.082 0.498 1.00 29.19 137 GLU A N 1
ATOM 1077 C CA . GLU A 1 137 ? -4.103 41.023 1.557 1.00 29.19 137 GLU A CA 1
ATOM 1078 C C . GLU A 1 137 ? -4.652 40.784 2.980 1.00 29.19 137 GLU A C 1
ATOM 1080 O O . GLU A 1 137 ? -5.831 41.006 3.247 1.00 29.19 137 GLU A O 1
ATOM 1085 N N . GLN A 1 138 ? -3.760 40.511 3.942 1.00 30.69 138 GLN A N 1
ATOM 1086 C CA . GLN A 1 138 ? -3.830 41.205 5.235 1.00 30.69 138 GLN A CA 1
ATOM 1087 C C . GLN A 1 138 ? -2.480 41.218 5.967 1.00 30.69 138 GLN A C 1
ATOM 1089 O O . GLN A 1 138 ? -1.951 40.214 6.450 1.00 30.69 138 GLN A O 1
ATOM 1094 N N . THR A 1 139 ? -1.939 42.429 6.001 1.00 24.53 139 THR A N 1
ATOM 1095 C CA . THR A 1 139 ? -0.685 42.890 6.587 1.00 24.53 139 THR A CA 1
ATOM 1096 C C . THR A 1 139 ? -0.655 42.714 8.104 1.00 24.53 139 THR A C 1
ATOM 1098 O O . THR A 1 139 ? -1.591 43.064 8.818 1.00 24.53 139 THR A O 1
ATOM 1101 N N . ARG A 1 140 ? 0.473 42.203 8.608 1.00 30.05 140 ARG A N 1
ATOM 1102 C CA . ARG A 1 140 ? 0.815 42.172 10.035 1.00 30.05 140 ARG A CA 1
ATOM 1103 C C . ARG A 1 140 ? 1.178 43.575 10.520 1.00 30.05 140 ARG A C 1
ATOM 1105 O O . ARG A 1 140 ? 2.128 44.148 9.998 1.00 30.05 140 ARG A O 1
ATOM 1112 N N . THR A 1 141 ? 0.581 44.032 11.617 1.00 23.75 141 THR A N 1
ATOM 1113 C CA . THR A 1 141 ? 1.270 44.916 12.569 1.00 23.75 141 THR A CA 1
ATOM 1114 C C . THR A 1 141 ? 0.990 44.500 14.011 1.00 23.75 141 THR A C 1
ATOM 1116 O O . THR A 1 141 ? -0.074 44.015 14.380 1.00 23.75 141 THR A O 1
ATOM 1119 N N . SER A 1 142 ? 2.052 44.612 14.797 1.00 30.28 142 SER A N 1
ATOM 1120 C CA . SER A 1 142 ? 2.259 44.155 16.164 1.00 30.28 142 SER A CA 1
ATOM 1121 C C . SER A 1 142 ? 1.814 45.171 17.217 1.00 30.28 142 SER A C 1
ATOM 1123 O O . SER A 1 142 ? 2.196 46.334 17.109 1.00 30.28 142 SER A O 1
ATOM 1125 N N . SER A 1 143 ? 1.209 44.716 18.318 1.00 28.14 143 SER A N 1
ATOM 1126 C CA . SER A 1 143 ? 1.423 45.291 19.658 1.00 28.14 143 SER A CA 1
ATOM 1127 C C . SER A 1 143 ? 0.950 44.338 20.774 1.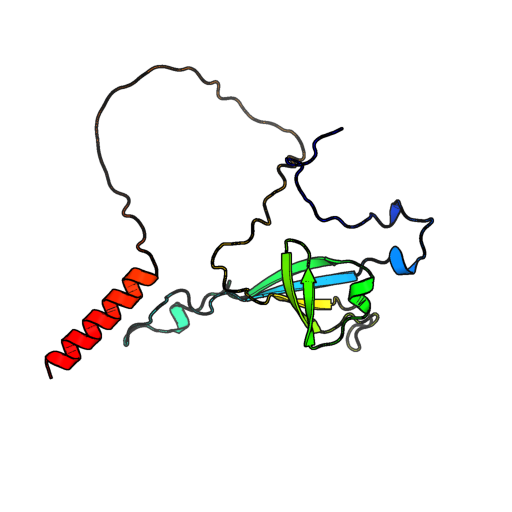00 28.14 143 SER A C 1
ATOM 1129 O O . SER A 1 143 ? 0.146 43.437 20.565 1.00 28.14 143 SER A O 1
ATOM 1131 N N . ARG A 1 144 ? 1.591 44.485 21.938 1.00 27.14 144 ARG A N 1
ATOM 1132 C CA . ARG A 1 144 ? 1.659 43.598 23.119 1.00 27.14 144 ARG A CA 1
ATOM 1133 C C . ARG A 1 144 ? 0.465 43.838 24.096 1.00 27.14 144 ARG A C 1
ATOM 1135 O O . ARG A 1 144 ? -0.418 44.618 23.774 1.00 27.14 144 ARG A O 1
ATOM 1142 N N . PRO A 1 145 ? 0.420 43.189 25.279 1.00 44.75 145 PRO A N 1
ATOM 1143 C CA . PRO A 1 145 ? -0.643 42.292 25.740 1.00 44.75 145 PRO A CA 1
ATOM 1144 C C . PRO A 1 145 ? -1.722 42.962 26.625 1.00 44.75 145 PRO A C 1
ATOM 1146 O O . PRO A 1 145 ? -1.464 43.958 27.294 1.00 44.75 145 PRO A O 1
ATOM 1149 N N . SER A 1 146 ? -2.907 42.357 26.732 1.00 25.95 146 SER A N 1
ATOM 1150 C CA . SER A 1 146 ? -3.843 42.634 27.832 1.00 25.95 146 SER A CA 1
ATOM 1151 C C . SER A 1 146 ? -4.753 41.435 28.096 1.00 25.95 146 SER A C 1
ATOM 1153 O O . SER A 1 146 ? -5.033 40.636 27.207 1.00 25.95 146 SER A O 1
ATOM 1155 N N . ALA A 1 147 ? -5.116 41.291 29.362 1.00 26.06 147 ALA A N 1
ATOM 1156 C CA . ALA A 1 147 ? -5.681 40.124 30.003 1.00 26.06 147 ALA A CA 1
ATOM 1157 C C . ALA A 1 147 ? -7.194 39.927 29.785 1.00 26.06 147 ALA A C 1
ATOM 1159 O O . ALA A 1 147 ? -7.926 40.869 29.500 1.00 26.06 147 ALA A O 1
ATOM 1160 N N . ALA A 1 148 ? -7.607 38.698 30.126 1.00 24.95 148 ALA A N 1
ATOM 1161 C CA . ALA A 1 148 ? -8.905 38.268 30.661 1.00 24.95 148 ALA A CA 1
ATOM 1162 C C . ALA A 1 148 ? -9.927 37.590 29.720 1.00 24.95 148 ALA A C 1
ATOM 1164 O O . ALA A 1 148 ? -10.196 38.034 28.612 1.00 24.95 148 ALA A O 1
ATOM 1165 N N . ALA A 1 149 ? -10.541 36.550 30.313 1.00 27.25 149 ALA A N 1
ATOM 1166 C CA . ALA A 1 149 ? -11.788 35.839 29.987 1.00 27.25 149 ALA A CA 1
ATOM 1167 C C . ALA A 1 149 ? -11.708 34.509 29.192 1.00 27.25 149 ALA A C 1
ATOM 1169 O O . ALA A 1 149 ? -11.871 34.446 27.982 1.00 27.25 149 ALA A O 1
ATOM 1170 N N . ALA A 1 150 ? -11.476 33.435 29.962 1.00 26.23 150 ALA A N 1
ATOM 1171 C CA . ALA A 1 150 ? -12.197 32.151 30.007 1.00 26.23 150 ALA A CA 1
ATOM 1172 C C . ALA A 1 150 ? -13.082 31.711 28.812 1.00 26.23 150 ALA A C 1
ATOM 1174 O O . ALA A 1 150 ? -14.072 32.364 28.511 1.00 26.23 150 ALA A O 1
ATOM 1175 N N . ALA A 1 151 ? -12.872 30.489 28.295 1.00 27.23 151 ALA A N 1
ATOM 1176 C CA . ALA A 1 151 ? -13.653 29.296 28.683 1.00 27.23 151 ALA A CA 1
ATOM 1177 C C . ALA A 1 151 ? -13.422 28.083 27.743 1.00 27.23 151 ALA A C 1
ATOM 1179 O O . ALA A 1 151 ? -13.636 28.151 26.542 1.00 27.23 151 ALA A O 1
ATOM 1180 N N . ALA A 1 152 ? -13.040 26.963 28.368 1.00 30.17 152 ALA A N 1
ATOM 1181 C CA . ALA A 1 152 ? -13.413 25.570 28.086 1.00 30.17 152 ALA A CA 1
ATOM 1182 C C . ALA A 1 152 ? -13.274 24.962 26.666 1.00 30.17 152 ALA A C 1
ATOM 1184 O O . ALA A 1 152 ? -14.136 25.105 25.808 1.00 30.17 152 ALA A O 1
ATOM 1185 N N . GLY A 1 153 ? -12.296 24.059 26.526 1.00 28.27 153 GLY A N 1
ATOM 1186 C CA . GLY A 1 153 ? -12.311 22.953 25.562 1.00 28.27 153 GLY A CA 1
ATOM 1187 C C . GLY A 1 153 ? -11.581 21.752 26.164 1.00 28.27 153 GLY A C 1
ATOM 1188 O O . GLY A 1 153 ? -10.354 21.707 26.154 1.00 28.27 153 GLY A O 1
ATOM 1189 N N . LYS A 1 154 ? -12.328 20.833 26.791 1.00 34.66 154 LYS A N 1
ATOM 1190 C CA . LYS A 1 154 ? -11.791 19.656 27.494 1.00 34.66 154 LYS A CA 1
ATOM 1191 C C . LYS A 1 154 ? -11.062 18.727 26.521 1.00 34.66 154 LYS A C 1
ATOM 1193 O O . LYS A 1 154 ? -11.598 18.363 25.479 1.00 34.66 154 LYS A O 1
ATOM 1198 N N . ALA A 1 155 ? -9.856 18.339 26.923 1.00 33.91 155 ALA A N 1
ATOM 1199 C CA . ALA A 1 155 ? -9.017 17.352 26.270 1.00 33.91 155 ALA A CA 1
ATOM 1200 C C . ALA A 1 155 ? -9.746 16.007 26.132 1.00 33.91 155 ALA A C 1
ATOM 1202 O O . ALA A 1 155 ? -10.301 15.486 27.100 1.00 33.91 155 ALA A O 1
ATOM 1203 N N . ALA A 1 156 ? -9.727 15.459 24.918 1.00 38.62 156 ALA A N 1
ATOM 1204 C CA . ALA A 1 156 ? -10.075 14.075 24.648 1.00 38.62 156 ALA A CA 1
ATOM 1205 C C . ALA A 1 156 ? -9.112 13.162 25.427 1.00 38.62 156 ALA A C 1
ATOM 1207 O O . ALA A 1 156 ? -7.898 13.246 25.237 1.00 38.62 156 ALA A O 1
ATOM 1208 N N . LEU A 1 157 ? -9.650 12.340 26.332 1.00 46.22 157 LEU A N 1
ATOM 1209 C CA . LEU A 1 157 ? -8.874 11.348 27.077 1.00 46.22 157 LEU A CA 1
ATOM 1210 C C . LEU A 1 157 ? -8.393 10.225 26.153 1.00 46.22 157 LEU A C 1
ATOM 1212 O O . LEU A 1 157 ? -9.045 9.880 25.164 1.00 46.22 157 LEU A O 1
ATOM 1216 N N . SER A 1 158 ? -7.236 9.663 26.499 1.00 61.28 158 SER A N 1
ATOM 1217 C CA . SER A 1 158 ? -6.566 8.618 25.732 1.00 61.28 158 SER A CA 1
ATOM 1218 C C . SER A 1 158 ? -7.363 7.302 25.786 1.00 61.28 158 SER A C 1
ATOM 1220 O O . SER A 1 158 ? -7.895 6.960 26.846 1.00 61.28 158 SER A O 1
ATOM 1222 N N . PRO A 1 159 ? -7.414 6.508 24.696 1.00 62.78 159 PRO A N 1
ATOM 1223 C CA . PRO A 1 159 ? -8.076 5.195 24.652 1.00 62.78 159 PRO A CA 1
ATOM 1224 C C . PRO A 1 159 ? -7.663 4.236 25.782 1.00 62.78 159 PRO A C 1
ATOM 1226 O O . PRO A 1 159 ? -8.435 3.365 26.180 1.00 62.78 159 PRO A O 1
ATOM 1229 N N . GLU A 1 160 ? -6.458 4.418 26.324 1.00 65.31 160 GLU A N 1
ATOM 1230 C CA . GLU A 1 160 ? -5.918 3.630 27.432 1.00 65.31 160 GLU A CA 1
ATOM 1231 C C . GLU A 1 160 ? -6.619 3.912 28.774 1.00 65.31 160 GLU A C 1
ATOM 1233 O O . GLU A 1 160 ? -6.795 3.010 29.594 1.00 65.31 160 GLU A O 1
ATOM 1238 N N . GLU A 1 161 ? -7.061 5.150 28.999 1.00 69.56 161 GLU A N 1
ATOM 1239 C CA . GLU A 1 161 ? -7.743 5.545 30.234 1.00 69.56 161 GLU A CA 1
ATOM 1240 C C . GLU A 1 161 ? -9.176 5.000 30.259 1.00 69.56 161 GLU A C 1
ATOM 1242 O O . GLU A 1 161 ? -9.637 4.526 31.296 1.00 69.56 161 GLU A O 1
ATOM 1247 N N . ALA A 1 162 ? -9.842 4.957 29.099 1.00 67.19 162 ALA A N 1
ATOM 1248 C CA . ALA A 1 162 ? -11.170 4.362 28.952 1.00 67.19 162 ALA A CA 1
ATOM 1249 C C . ALA A 1 162 ? -11.165 2.845 29.222 1.00 67.19 162 ALA A C 1
ATOM 1251 O O . ALA A 1 162 ? -12.039 2.346 29.929 1.00 67.19 162 ALA A O 1
ATOM 1252 N N . ALA A 1 163 ? -10.154 2.117 28.731 1.00 70.75 163 ALA A N 1
ATOM 1253 C CA . ALA A 1 163 ? -10.012 0.682 28.991 1.00 70.75 163 ALA A CA 1
ATOM 1254 C C . ALA A 1 163 ? -9.778 0.384 30.486 1.00 70.75 163 ALA A C 1
ATOM 1256 O O . ALA A 1 163 ? -10.431 -0.488 31.062 1.00 70.75 163 ALA A O 1
ATOM 1257 N N . LYS A 1 164 ? -8.915 1.170 31.146 1.00 74.25 164 LYS A N 1
ATOM 1258 C CA . LYS A 1 164 ? -8.639 1.042 32.588 1.00 74.25 164 LYS A CA 1
ATOM 1259 C C . LYS A 1 164 ? -9.857 1.370 33.456 1.00 74.25 164 LYS A C 1
ATOM 1261 O O . LYS A 1 164 ? -10.036 0.762 34.513 1.00 74.25 164 LYS A O 1
ATOM 1266 N N . GLN A 1 165 ? -10.698 2.314 33.031 1.00 68.69 165 GLN A N 1
ATOM 1267 C CA . GLN A 1 165 ? -11.912 2.689 33.758 1.00 68.69 165 GLN A CA 1
ATOM 1268 C C . GLN A 1 165 ? -12.932 1.541 33.778 1.00 68.69 165 GLN A C 1
ATOM 1270 O O . GLN A 1 165 ? -13.470 1.221 34.837 1.00 68.69 165 GLN A O 1
ATOM 1275 N N . VAL A 1 166 ? -13.128 0.883 32.633 1.00 74.44 166 VAL A N 1
ATOM 1276 C CA . VAL A 1 166 ? -14.083 -0.225 32.476 1.00 74.44 166 VAL A CA 1
ATOM 1277 C C . VAL A 1 166 ? -13.617 -1.478 33.215 1.00 74.44 166 VAL A C 1
ATOM 1279 O O . VAL A 1 166 ? -14.418 -2.141 33.868 1.00 74.44 166 VAL A O 1
ATOM 1282 N N . GLU A 1 167 ? -12.317 -1.780 33.207 1.00 78.38 167 GLU A N 1
ATOM 1283 C CA . GLU A 1 167 ? -11.780 -2.905 33.982 1.00 78.38 167 GLU A CA 1
ATOM 1284 C C . GLU A 1 167 ? -11.899 -2.671 35.495 1.00 78.38 167 GLU A C 1
ATOM 1286 O O . GLU A 1 167 ? -12.255 -3.575 36.254 1.00 78.38 167 GLU A O 1
ATOM 1291 N N . LYS A 1 168 ? -11.708 -1.423 35.937 1.00 77.12 168 LYS A N 1
ATOM 1292 C CA . LYS A 1 168 ? -11.938 -1.022 37.328 1.00 77.12 168 LYS A CA 1
ATOM 1293 C C . LYS A 1 168 ? -13.416 -1.092 37.720 1.00 77.12 168 LYS A C 1
ATOM 1295 O O . LYS A 1 168 ? -13.708 -1.407 38.871 1.00 77.12 168 LYS A O 1
ATOM 1300 N N . GLU A 1 169 ? -14.337 -0.780 36.813 1.00 79.62 169 GLU A N 1
ATOM 1301 C CA . GLU A 1 169 ? -15.777 -0.930 37.046 1.00 79.62 169 GLU A CA 1
ATOM 1302 C C . GLU A 1 169 ? -16.189 -2.402 37.109 1.00 79.62 169 GLU A C 1
ATOM 1304 O O . GLU A 1 169 ? -16.872 -2.782 38.058 1.00 79.62 169 GLU A O 1
ATOM 1309 N N . ARG A 1 170 ? -15.661 -3.254 36.220 1.00 78.81 170 ARG A N 1
ATOM 1310 C CA . ARG A 1 170 ? -15.906 -4.704 36.252 1.00 78.81 170 ARG A CA 1
ATOM 1311 C C . ARG A 1 170 ? -15.427 -5.334 37.562 1.00 78.81 170 ARG A C 1
ATOM 1313 O O . ARG A 1 170 ? -16.181 -6.056 38.202 1.00 78.81 170 ARG A O 1
ATOM 1320 N N . LEU A 1 171 ? -14.225 -4.978 38.030 1.00 77.44 171 LEU A N 1
ATOM 1321 C CA . LEU A 1 171 ? -13.704 -5.452 39.322 1.00 77.44 171 LEU A CA 1
ATOM 1322 C C . LEU A 1 171 ? -14.497 -4.943 40.534 1.00 77.44 171 LEU A C 1
ATOM 1324 O O . LEU A 1 171 ? -14.484 -5.577 41.588 1.00 77.44 171 LEU A O 1
ATOM 1328 N N . LYS A 1 172 ? -15.141 -3.775 40.432 1.00 77.56 172 LYS A N 1
ATOM 1329 C CA . LYS A 1 172 ? -15.998 -3.252 41.505 1.00 77.56 172 LYS A CA 1
ATOM 1330 C C . LYS A 1 172 ? -17.336 -3.973 41.559 1.00 77.56 172 LYS A C 1
ATOM 1332 O O . LYS A 1 172 ? -17.852 -4.171 42.653 1.00 77.56 172 LYS A O 1
ATOM 1337 N N . GLU A 1 173 ? -17.882 -4.338 40.407 1.00 78.62 173 GLU A N 1
ATOM 1338 C CA . GLU A 1 173 ? -19.131 -5.090 40.308 1.00 78.62 173 GLU A CA 1
ATOM 1339 C C . GLU A 1 173 ? -18.935 -6.533 40.795 1.00 78.62 173 GLU A C 1
ATOM 1341 O O . GLU A 1 173 ? -19.727 -7.023 41.593 1.00 78.62 173 GLU A O 1
ATOM 1346 N N . GLU A 1 174 ? -17.800 -7.150 40.453 1.00 73.00 174 GLU A N 1
ATOM 1347 C CA . GLU A 1 174 ? -17.428 -8.502 40.893 1.00 73.00 174 GLU A CA 1
ATOM 1348 C C . GLU A 1 174 ? -17.143 -8.592 42.404 1.00 73.00 174 GLU A C 1
ATOM 1350 O O . GLU A 1 174 ? -17.377 -9.625 43.015 1.00 73.00 174 GLU A O 1
ATOM 1355 N N . LYS A 1 175 ? -16.687 -7.500 43.037 1.00 72.44 175 LYS A N 1
ATOM 1356 C CA . LYS A 1 175 ? -16.503 -7.413 44.502 1.00 72.44 175 LYS A CA 1
ATOM 1357 C C . LYS A 1 175 ? -17.773 -7.048 45.276 1.00 72.44 175 LYS A C 1
ATOM 1359 O O . LYS A 1 175 ? -17.731 -6.987 46.504 1.00 72.44 175 LYS A O 1
ATOM 1364 N N . LYS A 1 176 ? -18.855 -6.709 44.573 1.00 65.81 176 LYS A N 1
ATOM 1365 C CA . LYS A 1 176 ? -20.150 -6.342 45.163 1.00 65.81 176 LYS A CA 1
ATOM 1366 C C . LYS A 1 176 ? -21.180 -7.481 45.056 1.00 65.81 176 LYS A C 1
ATOM 1368 O O . LYS A 1 176 ? -22.267 -7.338 45.614 1.00 65.81 176 LYS A O 1
ATOM 1373 N N . ALA A 1 177 ? -20.836 -8.567 44.363 1.00 48.41 177 ALA A N 1
ATOM 1374 C CA . ALA A 1 177 ? -21.527 -9.855 44.389 1.00 48.41 177 ALA A CA 1
ATOM 1375 C C . ALA A 1 177 ? -20.941 -10.752 45.491 1.00 48.41 177 ALA A C 1
ATOM 1377 O O . ALA A 1 177 ? -21.721 -11.553 46.050 1.00 48.41 177 ALA A O 1
#

pLDDT: mean 72.39, std 22.19, range [23.75, 95.38]

Secondary structure (DSSP, 8-state):
----TTPPP------GGG-TTS-HHHH-PEEEEEEEE--SBSSSS--TT--GGGGB-GGGEEEEEEEE-GGGGG--TT-EEEETTTEEEEEEE--BSS-TTTSSPBPEEEEEE--S--SPP--------------------------------PPPPPHHHHHHHHHHHHHHHHT--

Foldseek 3Di:
DDDCPPPDDDDDQDALVVPVVDDPLFSDWAKEKEKEFDDQFQDPDDDPPDDRVVRGDPVRIDIDIDTHTSVQQVDDQQDWDQDVLPGIWGFNAHWDCQDPVPGHTDGTYIYHDDPPPPDDRCPPPDPPDPDDDDDDDDDDDDDDDDDDDDDDDDDDDDPVVVVVVVVVVVVVVVVVD

Sequence (177 aa):
MQDYKKTQKITWLADPSHCSDLRAELTQLTPLTCVTYGNLISKTILGKEDDFKQFVNPDSVKEESYLGDPQLRNLKRGDIIQLQRKGFYICDEPYRASHPATGRESPCVLIYIPDGATRTRPTAGSKFKAGDEPQAEQTRTSSRPSAAAAAAGKAALSPEEAAKQVEKERLKEEKKA

Organism: Dibothriocephalus latus (NCBI:txid60516)

Radius of gyration: 25.36 Å; chains: 1; bounding box: 62×59×69 Å

InterPro domains:
  IPR011035 Large ribosomal subunit protein bL25/Gln-tRNA synthetase, anti-codon-binding domain superfamily [SSF50715] (3-116)
  IPR020056 Large ribosomal subunit protein bL25/Gln-tRNA synthetase, N-terminal [G3DSA:2.40.240.10] (23-104)
  IPR049437 tRNA synthetases class I (E and Q), anti-codon binding domain [PF20974] (30-92)
  IPR050132 Glutamine/Glutamate--tRNA Ligase [PTHR43097] (4-117)